Protein AF-A0A920VDT3-F1 (afdb_monomer)

Mean predicted aligned error: 5.09 Å

pLDDT: mean 90.46, std 9.49, range [52.38, 98.38]

Secondary structure (DSSP, 8-state):
----SPP----S-HHHHHHHHHHTT-SSSS------HHHHHHHHTTSSS-TT-EEEEETTTTEEEEHHHHHHHHHHTT--GGGHHHHHHHHHHHTSGGG-HHHHHS-SS---------SHHHHHTT---STTTTS-----

Structure (mmCIF, N/CA/C/O backbone):
data_AF-A0A920VDT3-F1
#
_entry.id   AF-A0A920VDT3-F1
#
loop_
_atom_site.group_PDB
_atom_site.id
_atom_site.type_symbol
_atom_site.label_atom_id
_atom_site.label_alt_id
_atom_site.label_comp_id
_atom_site.label_asym_id
_atom_site.label_entity_id
_atom_site.label_seq_id
_atom_site.pdbx_PDB_ins_code
_atom_site.Cartn_x
_atom_site.Cartn_y
_atom_site.Cartn_z
_atom_site.occupancy
_atom_site.B_iso_or_equiv
_atom_site.auth_seq_id
_atom_site.auth_comp_id
_atom_site.auth_asym_id
_atom_site.auth_atom_id
_atom_site.pdbx_PDB_model_num
ATOM 1 N N . MET A 1 1 ? -16.870 -10.792 -2.858 1.00 71.31 1 MET A N 1
ATOM 2 C CA . MET A 1 1 ? -15.551 -10.923 -2.208 1.00 71.31 1 MET A CA 1
ATOM 3 C C . MET A 1 1 ? -15.769 -10.894 -0.707 1.00 71.31 1 MET A C 1
ATOM 5 O O . MET A 1 1 ? -16.543 -10.058 -0.262 1.00 71.31 1 MET A O 1
ATOM 9 N N . SER A 1 2 ? -15.179 -11.832 0.036 1.00 84.06 2 SER A N 1
ATOM 10 C CA . SER A 1 2 ? -15.170 -11.824 1.508 1.00 84.06 2 SER A CA 1
ATOM 11 C C . SER A 1 2 ? -13.830 -11.266 1.989 1.00 84.06 2 SER A C 1
ATOM 13 O O . SER A 1 2 ? -12.827 -11.472 1.312 1.00 84.06 2 SER A O 1
ATOM 15 N N . LEU A 1 3 ? -13.835 -10.552 3.117 1.00 91.19 3 LEU A N 1
ATOM 16 C CA . LEU A 1 3 ? -12.651 -9.961 3.750 1.00 91.19 3 LEU A CA 1
ATOM 17 C C . LEU A 1 3 ? -12.453 -10.571 5.142 1.00 91.19 3 LEU A C 1
ATOM 19 O O . LEU A 1 3 ? -13.391 -10.563 5.954 1.00 91.19 3 LEU A O 1
ATOM 23 N N . ASP A 1 4 ? -11.241 -11.049 5.414 1.00 91.69 4 ASP A N 1
ATOM 24 C CA . ASP A 1 4 ? -10.891 -11.830 6.602 1.00 91.69 4 ASP A CA 1
ATOM 25 C C . ASP A 1 4 ? -10.131 -11.015 7.664 1.00 91.69 4 ASP A C 1
ATOM 27 O O . ASP A 1 4 ? -9.970 -11.462 8.804 1.00 91.69 4 ASP A O 1
ATOM 31 N N . ALA A 1 5 ? -9.652 -9.813 7.330 1.00 91.19 5 ALA A N 1
ATOM 32 C CA . ALA A 1 5 ? -8.910 -8.972 8.257 1.00 91.19 5 ALA A CA 1
ATOM 33 C C . ALA A 1 5 ? -9.754 -8.552 9.475 1.00 91.19 5 ALA A C 1
ATOM 35 O O . ALA A 1 5 ? -10.973 -8.347 9.414 1.00 91.19 5 ALA A O 1
ATOM 36 N N . ARG A 1 6 ? -9.074 -8.384 10.619 1.00 92.25 6 ARG A N 1
ATOM 37 C CA . ARG A 1 6 ? -9.695 -7.911 11.862 1.00 92.25 6 ARG A CA 1
ATOM 38 C C . ARG A 1 6 ? -10.284 -6.518 11.643 1.00 92.25 6 ARG A C 1
ATOM 40 O O . ARG A 1 6 ? -9.553 -5.580 11.340 1.00 92.25 6 ARG A O 1
ATOM 47 N N . ARG A 1 7 ? -11.583 -6.373 11.896 1.00 91.50 7 ARG A N 1
ATOM 48 C CA . ARG A 1 7 ? -12.286 -5.086 11.853 1.00 91.50 7 ARG A CA 1
ATOM 49 C C . ARG A 1 7 ? -12.224 -4.403 13.220 1.00 91.50 7 ARG A C 1
ATOM 51 O O . ARG A 1 7 ? -12.365 -5.059 14.252 1.00 91.50 7 ARG A O 1
ATOM 58 N N . GLN A 1 8 ? -12.040 -3.087 13.223 1.00 91.06 8 GLN A N 1
ATOM 59 C CA . GLN A 1 8 ? -12.115 -2.258 14.422 1.00 91.06 8 GLN A CA 1
ATOM 60 C C . GLN A 1 8 ? -12.999 -1.051 14.131 1.00 91.06 8 GLN A C 1
ATOM 62 O O . GLN A 1 8 ? -12.764 -0.325 13.171 1.00 91.06 8 GLN A O 1
ATOM 67 N N . VAL A 1 9 ? -14.030 -0.861 14.953 1.00 91.00 9 VAL A N 1
ATOM 68 C CA . VAL A 1 9 ? -14.938 0.281 14.832 1.00 91.00 9 VAL A CA 1
ATOM 69 C C . VAL A 1 9 ? -14.393 1.419 15.683 1.00 91.00 9 VAL A C 1
ATOM 71 O O . VAL A 1 9 ? -14.116 1.248 16.870 1.00 91.00 9 VAL A O 1
ATOM 74 N N . VAL A 1 10 ? -14.234 2.574 15.055 1.00 90.19 10 VAL A N 1
ATOM 75 C CA . VAL A 1 10 ? -13.766 3.826 15.650 1.00 90.19 10 VAL A CA 1
ATOM 76 C C . VAL A 1 10 ? -14.688 4.952 15.202 1.00 90.19 10 VAL A C 1
ATOM 78 O O . VAL A 1 10 ? -15.432 4.801 14.234 1.00 90.19 10 VAL A O 1
ATOM 81 N N . THR A 1 11 ? -14.678 6.065 15.931 1.00 89.31 11 THR A N 1
ATOM 82 C CA . THR A 1 11 ? -15.375 7.277 15.498 1.00 89.31 11 THR A CA 1
ATOM 83 C C . THR A 1 11 ? -14.764 7.788 14.191 1.00 89.31 11 THR A C 1
ATOM 85 O O . THR A 1 11 ? -13.581 7.581 13.932 1.00 89.31 11 THR A O 1
ATOM 88 N N . GLU A 1 12 ? -15.550 8.497 13.381 1.00 82.56 12 GLU A N 1
ATOM 89 C CA . GLU A 1 12 ? -15.068 9.123 12.133 1.00 82.56 12 GLU A CA 1
ATOM 90 C C . GLU A 1 12 ? -14.180 10.354 12.382 1.00 82.56 12 GLU A C 1
ATOM 92 O O . GLU A 1 12 ? -13.758 11.044 11.455 1.00 82.56 12 GLU A O 1
ATOM 97 N N . GLU A 1 13 ? -13.890 10.649 13.648 1.00 93.12 13 GLU A N 1
ATOM 98 C CA . GLU A 1 13 ? -12.971 11.707 14.018 1.00 93.12 13 GLU A CA 1
ATOM 99 C C . GLU A 1 13 ? -11.559 11.337 13.567 1.00 93.12 13 GLU A C 1
ATOM 101 O O . GLU A 1 13 ? -10.967 10.367 14.046 1.00 93.12 13 GLU A O 1
ATOM 106 N N . PHE A 1 14 ? -11.008 12.155 12.670 1.00 92.06 14 PHE A N 1
ATOM 107 C CA . PHE A 1 14 ? -9.687 11.949 12.087 1.00 92.06 14 PHE A CA 1
ATOM 108 C C . PHE A 1 14 ? -8.618 11.661 13.148 1.00 92.06 14 PHE A C 1
ATOM 110 O O . PHE A 1 14 ? -7.930 10.647 13.063 1.00 92.06 14 PHE A O 1
ATOM 117 N N . GLN A 1 15 ? -8.534 12.492 14.194 1.00 94.25 15 GLN A N 1
ATOM 118 C CA . GLN A 1 15 ? -7.544 12.324 15.260 1.00 94.25 15 GLN A CA 1
ATOM 119 C C . GLN A 1 15 ? -7.662 10.957 15.938 1.00 94.25 15 GLN A C 1
ATOM 121 O O . GLN A 1 15 ? -6.655 10.293 16.168 1.00 94.25 15 GLN A O 1
ATOM 126 N N . ARG A 1 16 ? -8.889 10.488 16.193 1.00 95.19 16 ARG A N 1
ATOM 127 C CA . ARG A 1 16 ? -9.093 9.206 16.864 1.00 95.19 16 ARG A CA 1
ATOM 128 C C . ARG A 1 16 ? -8.652 8.028 16.001 1.00 95.19 16 ARG A C 1
ATOM 130 O O . ARG A 1 16 ? -8.097 7.071 16.541 1.00 95.19 16 ARG A O 1
ATOM 137 N N . VAL A 1 17 ? -8.875 8.087 14.687 1.00 94.31 17 VAL A N 1
ATOM 138 C CA . VAL A 1 17 ? -8.365 7.062 13.764 1.00 94.31 17 VAL A CA 1
ATOM 139 C C . VAL A 1 17 ? -6.839 7.041 13.798 1.00 94.31 17 VAL A C 1
ATOM 141 O O . VAL A 1 17 ? -6.252 5.970 13.952 1.00 94.31 17 VAL A O 1
ATOM 144 N N . GLN A 1 18 ? -6.205 8.216 13.743 1.00 96.19 18 GLN A N 1
ATOM 145 C CA . GLN A 1 18 ? -4.750 8.329 13.812 1.00 96.19 18 GLN A CA 1
ATOM 146 C C . GLN A 1 18 ? -4.180 7.748 15.107 1.00 96.19 18 GLN A C 1
ATOM 148 O O . GLN A 1 18 ? -3.256 6.935 15.049 1.00 96.19 18 GLN A O 1
ATOM 153 N N . 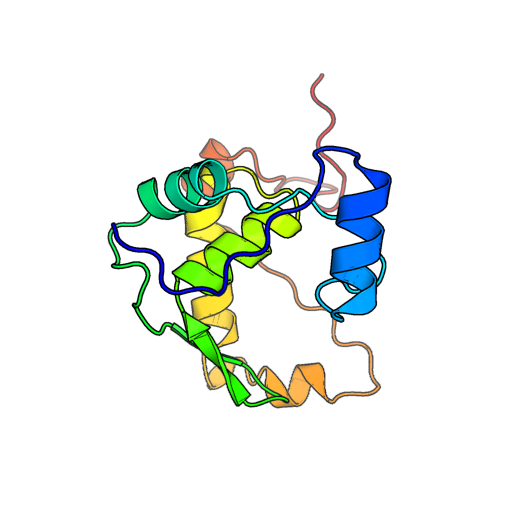ASP A 1 19 ? -4.764 8.102 16.253 1.00 9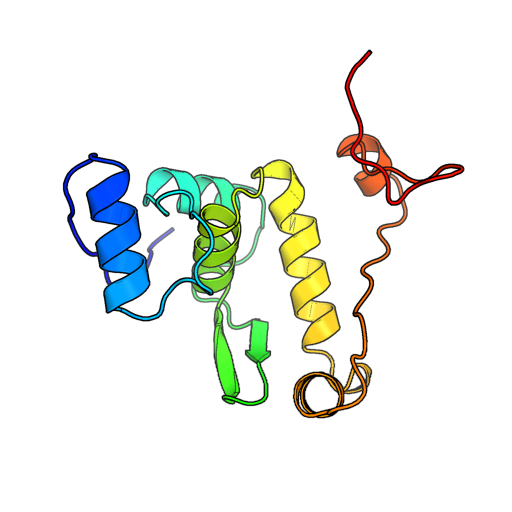5.25 19 ASP A N 1
ATOM 154 C CA . ASP A 1 19 ? -4.333 7.610 17.561 1.00 95.25 19 ASP A CA 1
ATOM 155 C C . ASP A 1 19 ? -4.442 6.082 17.638 1.00 95.25 19 ASP A C 1
ATOM 157 O O . ASP A 1 19 ? -3.501 5.416 18.059 1.00 95.25 19 ASP A O 1
ATOM 161 N N . VAL A 1 20 ? -5.547 5.497 17.162 1.00 95.00 20 VAL A N 1
ATOM 162 C CA . VAL A 1 20 ? -5.727 4.036 17.166 1.00 95.00 20 VAL A CA 1
ATOM 163 C C . VAL A 1 20 ? -4.726 3.337 16.248 1.00 95.00 20 VAL A C 1
ATOM 165 O O . VAL A 1 20 ? -4.167 2.307 16.636 1.00 95.00 20 VAL A O 1
ATOM 168 N N . CYS A 1 21 ? -4.468 3.872 15.052 1.00 94.50 21 CYS A N 1
ATOM 169 C CA . CYS A 1 21 ? -3.456 3.313 14.158 1.00 94.50 21 CYS A CA 1
ATOM 170 C C . CYS A 1 21 ? -2.056 3.379 14.782 1.00 94.50 21 CYS A C 1
ATOM 172 O O . CYS A 1 21 ? -1.302 2.412 14.674 1.00 94.50 21 CYS A O 1
ATOM 174 N N . TRP A 1 22 ? -1.723 4.474 15.467 1.00 95.31 22 TRP A N 1
ATOM 175 C CA . TRP A 1 22 ? -0.455 4.624 16.179 1.00 95.31 22 TRP A CA 1
ATOM 176 C C . TRP A 1 22 ? -0.334 3.656 17.364 1.00 95.31 22 TRP A C 1
ATOM 178 O O . TRP A 1 22 ? 0.635 2.905 17.449 1.00 95.31 22 TRP A O 1
ATOM 188 N N . GLU A 1 23 ? -1.343 3.604 18.238 1.00 95.50 23 GLU A N 1
ATOM 189 C CA . GLU A 1 23 ? -1.392 2.731 19.422 1.00 95.50 23 GLU A CA 1
ATOM 190 C C . GLU A 1 23 ? -1.245 1.242 19.066 1.00 95.50 23 GLU A C 1
ATOM 192 O O . GLU A 1 23 ? -0.686 0.469 19.843 1.00 95.50 23 GLU A O 1
ATOM 197 N N . ASN A 1 24 ? -1.728 0.831 17.888 1.00 93.31 24 ASN A N 1
ATOM 198 C CA . ASN A 1 24 ? -1.614 -0.546 17.397 1.00 93.31 24 ASN A CA 1
ATOM 199 C C . ASN A 1 24 ? -0.365 -0.794 16.525 1.00 93.31 24 ASN A C 1
ATOM 201 O O . ASN A 1 24 ? -0.170 -1.923 16.069 1.00 93.31 24 ASN A O 1
ATOM 205 N N . GLY A 1 25 ? 0.470 0.221 16.277 1.00 93.44 25 GLY A N 1
ATOM 206 C CA . GLY A 1 25 ? 1.667 0.106 15.436 1.00 93.44 25 GLY A CA 1
ATOM 207 C C . GLY A 1 25 ? 1.366 -0.150 13.955 1.00 93.44 25 GLY A C 1
ATOM 208 O O . GLY A 1 25 ? 2.110 -0.864 13.289 1.00 93.44 25 GLY A O 1
ATOM 209 N N . TRP A 1 26 ? 0.250 0.373 13.442 1.00 92.75 26 TRP A N 1
ATOM 210 C CA . TRP A 1 26 ? -0.189 0.195 12.050 1.00 92.75 26 TRP A CA 1
ATOM 211 C C . TRP A 1 26 ? 0.295 1.288 11.097 1.00 92.75 26 TRP A C 1
ATOM 213 O O . TRP A 1 26 ? 0.101 1.180 9.891 1.00 92.75 26 TRP A O 1
ATOM 223 N N . THR A 1 27 ? 0.893 2.347 11.632 1.00 92.75 27 THR A N 1
ATOM 224 C CA . THR A 1 27 ? 1.503 3.437 10.870 1.00 92.75 27 THR A CA 1
ATOM 225 C C . THR A 1 27 ? 2.959 3.601 11.299 1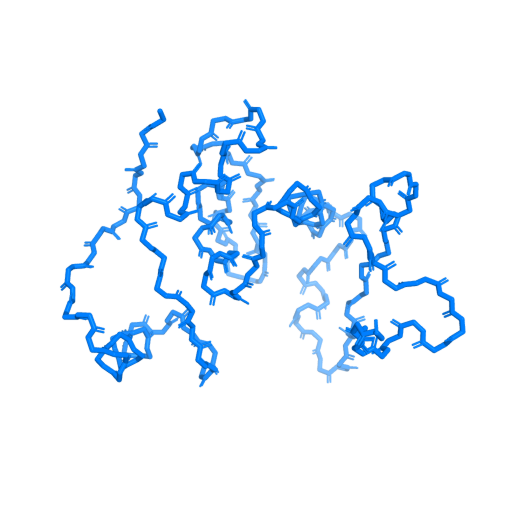.00 92.75 27 THR A C 1
ATOM 227 O O . THR A 1 27 ? 3.334 3.246 12.417 1.00 92.75 27 THR A O 1
ATOM 230 N N . ASP A 1 28 ? 3.773 4.156 10.411 1.00 90.31 28 ASP A N 1
ATOM 231 C CA . ASP A 1 28 ? 5.147 4.589 10.671 1.00 90.31 28 ASP A CA 1
ATOM 232 C C . ASP A 1 28 ? 5.225 5.945 11.405 1.00 90.31 28 ASP A C 1
ATOM 234 O O . ASP A 1 28 ? 6.313 6.448 11.684 1.00 90.31 28 ASP A O 1
ATOM 238 N N . GLY A 1 29 ? 4.069 6.526 11.741 1.00 92.75 29 GLY A N 1
ATOM 239 C CA . GLY A 1 29 ? 3.926 7.841 12.363 1.00 92.75 29 GLY A CA 1
ATOM 240 C C . GLY A 1 29 ? 3.349 8.892 11.420 1.00 92.75 29 GLY A C 1
ATOM 241 O O . GLY A 1 29 ? 2.963 9.968 11.880 1.00 92.75 29 GLY A O 1
ATOM 242 N N . LEU A 1 30 ? 3.234 8.591 10.123 1.00 94.38 30 LEU A N 1
ATOM 243 C CA . LEU A 1 30 ? 2.543 9.455 9.178 1.00 94.38 30 LEU A CA 1
ATOM 244 C C . LEU A 1 30 ? 1.014 9.322 9.291 1.00 94.38 30 LEU A C 1
ATOM 246 O O . LEU A 1 30 ? 0.488 8.292 9.738 1.00 94.38 30 LEU A O 1
ATOM 250 N N . PRO A 1 31 ? 0.271 10.364 8.875 1.00 95.06 31 PRO A N 1
ATOM 251 C CA . PRO A 1 31 ? -1.167 10.271 8.702 1.00 95.06 31 PRO A CA 1
ATOM 252 C C . PRO A 1 31 ? -1.570 9.129 7.766 1.00 95.06 31 PRO A C 1
ATOM 254 O O . PRO A 1 31 ? -0.881 8.876 6.780 1.00 95.06 31 PRO A O 1
ATOM 257 N N . VAL A 1 32 ? -2.702 8.479 8.040 1.00 95.69 32 VAL A N 1
ATOM 258 C CA . VAL A 1 32 ? -3.222 7.390 7.205 1.00 95.69 32 VAL A CA 1
ATOM 259 C C . VAL A 1 32 ? -4.643 7.701 6.769 1.00 95.69 32 VAL A C 1
ATOM 261 O O . VAL A 1 32 ? -5.395 8.371 7.474 1.00 95.69 32 VAL A O 1
ATOM 264 N N . VAL A 1 33 ? -5.032 7.199 5.603 1.00 95.94 33 VAL A N 1
ATOM 265 C CA . VAL A 1 33 ? -6.444 7.184 5.214 1.00 95.94 33 VAL A CA 1
ATOM 266 C C . VAL A 1 33 ? -7.116 5.974 5.883 1.00 95.94 33 VAL A C 1
ATOM 268 O O . VAL A 1 33 ? -6.561 4.875 5.836 1.00 95.94 33 VAL A O 1
ATOM 271 N N . PRO A 1 34 ? -8.296 6.119 6.513 1.00 94.38 34 PRO A N 1
ATOM 272 C CA . PRO A 1 34 ? -8.968 4.994 7.155 1.00 94.38 34 PRO A CA 1
ATOM 273 C C . PRO A 1 34 ? -9.301 3.887 6.132 1.00 94.38 34 PRO A C 1
ATOM 275 O O . PRO A 1 34 ? -10.016 4.161 5.163 1.00 94.38 34 PRO A O 1
ATOM 278 N N . PRO A 1 35 ? -8.842 2.635 6.324 1.00 95.50 35 PRO A N 1
ATOM 279 C CA . PRO A 1 35 ? -9.099 1.544 5.388 1.00 95.50 35 PRO A CA 1
ATOM 280 C C . PRO A 1 35 ? -10.505 0.971 5.593 1.00 95.50 35 PRO A C 1
ATOM 282 O O . PRO A 1 35 ? -10.687 -0.105 6.165 1.00 95.50 35 PRO A O 1
ATOM 285 N N . THR A 1 36 ? -11.522 1.715 5.159 1.00 94.94 36 THR A N 1
ATOM 286 C CA . THR A 1 36 ? -12.913 1.253 5.208 1.00 94.94 36 THR A CA 1
ATOM 287 C C . THR A 1 36 ? -13.120 0.060 4.279 1.00 94.94 36 THR A C 1
ATOM 289 O O . THR A 1 36 ? -12.451 -0.089 3.257 1.00 94.94 36 THR A O 1
ATOM 292 N N . GLU A 1 37 ? -14.093 -0.788 4.610 1.00 95.56 37 GLU A N 1
ATOM 293 C CA . GLU A 1 37 ? -14.424 -1.968 3.803 1.00 95.56 37 GLU A CA 1
ATOM 294 C C . GLU A 1 37 ? -14.758 -1.597 2.351 1.00 95.56 37 GLU A C 1
ATOM 296 O O . GLU A 1 37 ? -14.289 -2.258 1.429 1.00 95.56 37 GLU A O 1
ATOM 301 N N . SER A 1 38 ? -15.479 -0.495 2.127 1.00 96.25 38 SER A N 1
ATOM 302 C CA . SER A 1 38 ? -15.781 -0.014 0.777 1.00 96.25 38 SER A CA 1
ATOM 303 C C . SER A 1 38 ? -14.529 0.398 -0.001 1.00 96.25 38 SER A C 1
ATOM 305 O O . SER A 1 38 ? -14.402 0.019 -1.161 1.00 96.25 38 SER A O 1
ATOM 307 N N . ALA A 1 39 ? -13.590 1.115 0.626 1.00 97.12 39 ALA A N 1
ATOM 308 C CA . ALA A 1 39 ? -12.352 1.541 -0.031 1.00 97.12 39 ALA A CA 1
ATOM 309 C C . ALA A 1 39 ? -11.440 0.346 -0.361 1.00 97.12 39 ALA A C 1
ATOM 311 O O . ALA A 1 39 ? -10.840 0.280 -1.432 1.00 97.12 39 ALA A O 1
ATOM 312 N N . VAL A 1 40 ? -11.374 -0.643 0.535 1.00 98.06 40 VAL A N 1
ATOM 313 C CA . VAL A 1 40 ? -10.618 -1.884 0.303 1.00 98.06 40 VAL A CA 1
ATOM 314 C C . VAL A 1 40 ? -11.242 -2.701 -0.832 1.00 98.06 40 VAL A C 1
ATOM 316 O O . VAL A 1 40 ? -10.523 -3.210 -1.690 1.00 98.06 40 VAL A O 1
ATOM 319 N N . LEU A 1 41 ? -12.572 -2.808 -0.884 1.00 97.56 41 LEU A N 1
ATOM 320 C CA . LEU A 1 41 ? -13.265 -3.498 -1.975 1.00 97.56 41 LEU A CA 1
ATOM 321 C C . LEU A 1 41 ? -13.092 -2.788 -3.323 1.00 97.56 41 LEU A C 1
ATOM 323 O O . LEU A 1 41 ? -12.984 -3.461 -4.345 1.00 97.56 41 LEU A O 1
ATOM 327 N N . GLU A 1 42 ? -13.026 -1.457 -3.338 1.00 97.81 42 GLU A N 1
ATOM 328 C CA . GLU A 1 42 ? -12.759 -0.682 -4.552 1.00 97.81 42 GLU A CA 1
ATOM 329 C C . GLU A 1 42 ? -11.378 -1.013 -5.134 1.00 97.81 42 GLU A C 1
ATOM 331 O O . GLU A 1 42 ? -11.279 -1.337 -6.318 1.00 97.81 42 GLU A O 1
ATOM 336 N N . MET A 1 43 ? -10.338 -1.060 -4.293 1.00 98.06 43 MET A N 1
ATOM 337 C CA . MET A 1 43 ? -8.999 -1.526 -4.685 1.00 98.06 43 MET A CA 1
ATOM 338 C C . MET A 1 43 ? -9.052 -2.932 -5.295 1.00 98.06 43 MET A C 1
ATOM 340 O O . MET A 1 43 ? -8.571 -3.170 -6.403 1.00 98.06 43 MET A O 1
ATOM 344 N N . LEU A 1 44 ? -9.675 -3.870 -4.576 1.00 97.81 44 LEU A N 1
ATOM 345 C CA . LEU A 1 44 ? -9.748 -5.277 -4.971 1.00 97.81 44 LEU A CA 1
ATOM 346 C C . LEU A 1 44 ? -10.561 -5.491 -6.255 1.00 97.81 44 LEU A C 1
ATOM 348 O O . LEU A 1 44 ? -10.297 -6.441 -6.981 1.00 97.81 44 LEU A O 1
ATOM 352 N N . SER A 1 45 ? -11.503 -4.600 -6.579 1.00 97.31 45 SER A N 1
ATOM 353 C CA . SER A 1 45 ? -12.308 -4.690 -7.805 1.00 97.31 45 SER A CA 1
ATOM 354 C C . SER A 1 45 ? -11.499 -4.516 -9.097 1.00 97.31 45 SER A C 1
ATOM 356 O O . SER A 1 45 ? -11.952 -4.921 -10.168 1.00 97.31 45 SER A O 1
ATOM 358 N N . LEU A 1 46 ? -10.297 -3.938 -9.004 1.00 96.62 46 LEU A N 1
ATOM 359 C CA . LEU A 1 46 ? -9.423 -3.648 -10.144 1.00 96.62 46 LEU A CA 1
ATOM 360 C C . LEU A 1 46 ? -8.388 -4.743 -10.414 1.00 96.62 46 LEU A C 1
ATOM 362 O O . LEU A 1 46 ? -7.556 -4.611 -11.314 1.00 96.62 46 LEU A O 1
ATOM 366 N N . VAL A 1 47 ? -8.441 -5.836 -9.655 1.00 95.44 47 VAL A N 1
ATOM 367 C CA . VAL A 1 47 ? -7.581 -7.005 -9.824 1.00 95.44 47 VAL A CA 1
ATOM 368 C C . VAL A 1 47 ? -8.432 -8.277 -9.898 1.00 95.44 47 VAL A C 1
ATOM 370 O O . VAL A 1 47 ? -9.478 -8.357 -9.263 1.00 95.44 47 VAL A O 1
ATOM 373 N N . PRO A 1 48 ? -8.026 -9.281 -10.693 1.00 93.38 48 PRO A N 1
ATOM 374 C CA . PRO A 1 48 ? -8.851 -10.470 -10.924 1.00 93.38 48 PRO A CA 1
ATOM 375 C C . PRO A 1 48 ? -8.749 -11.523 -9.807 1.00 93.38 48 PRO A C 1
ATOM 377 O O . PRO A 1 48 ? -9.547 -12.457 -9.776 1.00 93.38 48 PRO A O 1
ATOM 380 N N . ASP A 1 49 ? -7.742 -11.406 -8.941 1.00 94.75 49 ASP A N 1
ATOM 381 C CA . ASP A 1 49 ? -7.374 -12.401 -7.934 1.00 94.75 49 ASP A CA 1
ATOM 382 C C . ASP A 1 49 ? -8.272 -12.312 -6.676 1.00 94.75 49 ASP A C 1
ATOM 384 O O . ASP A 1 49 ? -8.772 -11.245 -6.316 1.00 94.75 49 ASP A O 1
ATOM 388 N N . ASP A 1 50 ? -8.456 -13.433 -5.968 1.00 95.88 50 ASP A N 1
ATOM 389 C CA . ASP A 1 50 ? -9.219 -13.473 -4.710 1.00 95.88 50 ASP A CA 1
ATOM 390 C C . ASP A 1 50 ? -8.495 -12.706 -3.576 1.00 95.88 50 ASP A C 1
ATOM 392 O O . ASP A 1 50 ? -7.264 -12.783 -3.497 1.00 95.88 50 ASP A O 1
ATOM 396 N N . PRO A 1 51 ? -9.197 -12.020 -2.649 1.00 96.56 51 PRO A N 1
ATOM 397 C CA . PRO A 1 51 ? -8.564 -11.266 -1.559 1.00 96.56 51 PRO A CA 1
ATOM 398 C C . PRO A 1 51 ? -7.666 -12.115 -0.643 1.00 96.56 51 PRO A C 1
ATOM 400 O O . PRO A 1 51 ? -6.663 -11.614 -0.122 1.00 96.56 51 PRO A O 1
ATOM 403 N N . SER A 1 52 ? -7.975 -13.407 -0.488 1.00 96.19 52 SER A N 1
ATOM 404 C CA . SER A 1 52 ? -7.178 -14.351 0.306 1.00 96.19 52 SER A CA 1
ATOM 405 C C . SER A 1 52 ? -5.903 -14.824 -0.405 1.00 96.19 52 SER A C 1
ATOM 407 O O . SER A 1 52 ? -5.043 -15.446 0.225 1.00 96.19 52 SER A O 1
ATOM 409 N N . THR A 1 53 ? -5.737 -14.499 -1.695 1.00 97.00 53 THR A N 1
ATOM 410 C CA . THR A 1 53 ? -4.555 -14.859 -2.487 1.00 97.00 53 THR A CA 1
ATOM 411 C C . THR A 1 53 ? -3.283 -14.402 -1.785 1.00 97.00 53 THR A C 1
ATOM 413 O O . THR A 1 53 ? -3.077 -13.213 -1.526 1.00 97.00 53 THR A O 1
ATOM 416 N N . VAL A 1 54 ? -2.402 -15.358 -1.499 1.00 97.25 54 VAL A N 1
ATOM 417 C CA . VAL A 1 54 ? -1.084 -15.099 -0.921 1.00 97.25 54 VAL A CA 1
ATOM 418 C C . VAL A 1 54 ? -0.122 -14.697 -2.034 1.00 97.25 54 VAL A C 1
ATOM 420 O O . VAL A 1 54 ? 0.133 -15.475 -2.950 1.00 97.25 54 VAL A O 1
ATOM 423 N N . LEU A 1 55 ? 0.446 -13.497 -1.927 1.00 96.50 55 LEU A N 1
ATOM 424 C CA . LEU A 1 55 ? 1.465 -12.990 -2.849 1.00 96.50 55 LEU A CA 1
ATOM 425 C C . LEU A 1 55 ? 2.871 -13.471 -2.470 1.00 96.50 55 LEU A C 1
ATOM 427 O O . LEU A 1 55 ? 3.728 -13.613 -3.335 1.00 96.50 55 LEU A O 1
ATOM 431 N N . GLY A 1 56 ? 3.108 -13.723 -1.179 1.00 95.62 56 GLY A N 1
ATOM 432 C CA . GLY A 1 56 ? 4.383 -14.214 -0.660 1.00 95.62 56 GLY A CA 1
ATOM 433 C C . GLY A 1 56 ? 4.589 -13.873 0.815 1.00 95.62 56 GLY A C 1
ATOM 434 O O . GLY A 1 56 ? 3.637 -13.577 1.544 1.00 95.62 56 GLY A O 1
ATOM 435 N N . ARG A 1 57 ? 5.848 -13.925 1.262 1.00 94.69 57 ARG A N 1
ATOM 436 C CA . ARG A 1 57 ? 6.269 -13.526 2.612 1.00 94.69 57 ARG A CA 1
ATOM 437 C C . ARG A 1 57 ? 7.242 -12.362 2.530 1.00 94.69 57 ARG A C 1
ATOM 439 O O . ARG A 1 57 ? 8.235 -12.452 1.817 1.00 94.69 57 ARG A O 1
ATOM 446 N N . MET A 1 58 ? 6.949 -11.290 3.255 1.00 93.12 58 MET A N 1
ATOM 447 C CA . MET A 1 58 ? 7.781 -10.093 3.272 1.00 93.12 58 MET A CA 1
ATOM 448 C C . MET A 1 58 ? 8.794 -10.166 4.414 1.00 93.12 58 MET A C 1
ATOM 450 O O . MET A 1 58 ? 8.424 -10.226 5.586 1.00 93.12 58 MET A O 1
ATOM 454 N N . GLU A 1 59 ? 10.073 -10.167 4.057 1.00 90.06 59 GLU A N 1
ATOM 455 C CA . GLU A 1 59 ? 11.192 -10.064 4.994 1.00 90.06 59 GLU A CA 1
ATOM 456 C C . GLU A 1 59 ? 11.340 -8.621 5.520 1.00 90.06 59 GLU A C 1
ATOM 458 O O . GLU A 1 59 ? 10.937 -7.684 4.827 1.00 90.06 59 GLU A O 1
ATOM 463 N N . PRO A 1 60 ? 11.896 -8.402 6.731 1.00 85.06 60 PRO A N 1
ATOM 464 C CA . PRO A 1 60 ? 12.554 -9.377 7.618 1.00 85.06 60 PRO A CA 1
ATOM 465 C C . PRO A 1 60 ? 11.619 -10.073 8.622 1.00 85.06 60 PRO A C 1
ATOM 467 O O . PRO A 1 60 ? 12.034 -10.980 9.334 1.00 85.06 60 PRO A O 1
ATOM 470 N N . SER A 1 61 ? 10.359 -9.645 8.730 1.00 87.69 61 SER A N 1
ATOM 471 C CA . SER A 1 61 ? 9.394 -10.243 9.667 1.00 87.69 61 SER A CA 1
ATOM 472 C C . SER A 1 61 ? 8.798 -11.562 9.160 1.00 87.69 61 SER A C 1
ATOM 474 O O . SER A 1 61 ? 8.053 -12.226 9.881 1.00 87.69 61 SER A O 1
ATOM 476 N N . SER A 1 62 ? 9.098 -11.930 7.911 1.00 90.38 62 SER A N 1
ATOM 477 C CA . SER A 1 62 ? 8.519 -13.054 7.172 1.00 90.38 62 SER A CA 1
ATOM 478 C C . SER A 1 62 ? 6.981 -13.074 7.208 1.00 90.38 62 SER A C 1
ATOM 480 O O . SER A 1 62 ? 6.332 -14.132 7.220 1.00 90.38 62 SER A O 1
ATOM 482 N N . ALA A 1 63 ? 6.383 -11.879 7.246 1.00 9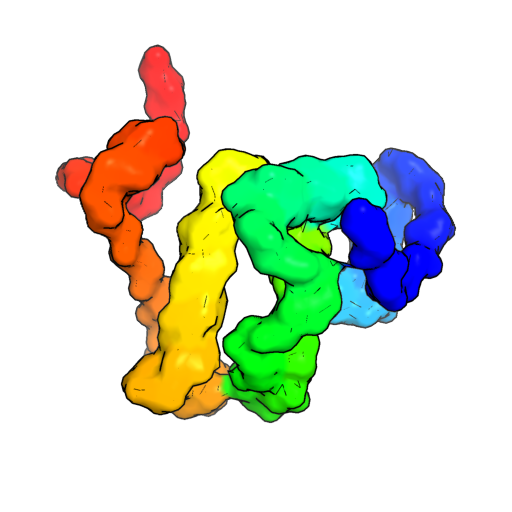1.62 63 ALA A N 1
ATOM 483 C CA . ALA A 1 63 ? 4.947 -11.690 7.357 1.00 91.62 63 ALA A CA 1
ATOM 484 C C . ALA A 1 63 ? 4.239 -12.129 6.071 1.00 91.62 63 ALA A C 1
ATOM 486 O O . ALA A 1 63 ? 4.677 -11.823 4.963 1.00 91.62 63 ALA A O 1
ATOM 487 N N . LEU A 1 64 ? 3.117 -12.836 6.218 1.00 95.38 64 LEU A N 1
ATOM 488 C CA . LEU A 1 64 ? 2.319 -13.292 5.082 1.00 95.38 64 LEU A CA 1
ATOM 489 C C . LEU A 1 64 ? 1.595 -12.111 4.422 1.00 95.38 64 LEU A C 1
ATOM 491 O O . LEU A 1 64 ? 0.726 -11.493 5.052 1.00 95.38 64 LEU A O 1
ATOM 495 N N . VAL A 1 65 ? 1.919 -11.860 3.153 1.00 96.50 65 VAL A N 1
ATOM 496 C CA . VAL A 1 65 ? 1.300 -10.828 2.318 1.00 96.50 65 VAL A CA 1
ATOM 497 C C . VAL A 1 65 ? 0.158 -11.455 1.529 1.00 96.50 65 VAL A C 1
ATOM 499 O O . VAL A 1 65 ? 0.387 -12.246 0.614 1.00 96.50 65 VAL A O 1
ATOM 502 N N . THR A 1 66 ? -1.074 -11.105 1.891 1.00 97.56 66 THR A N 1
ATOM 503 C CA . THR A 1 66 ? -2.269 -11.409 1.094 1.00 97.56 66 THR A CA 1
ATOM 504 C C . THR A 1 66 ? -2.674 -10.193 0.275 1.00 97.56 66 THR A C 1
ATOM 506 O O . THR A 1 66 ? -2.292 -9.063 0.597 1.00 97.56 66 THR A O 1
ATOM 509 N N . LEU A 1 67 ? -3.469 -10.415 -0.767 1.00 97.75 67 LEU A N 1
ATOM 510 C CA . LEU A 1 67 ? -3.994 -9.339 -1.598 1.00 97.75 67 LEU A CA 1
ATOM 511 C C . LEU A 1 67 ? -4.879 -8.370 -0.797 1.00 97.75 67 LEU A C 1
ATOM 513 O O . LEU A 1 67 ? -4.731 -7.160 -0.936 1.00 97.75 67 LEU A O 1
ATOM 517 N N . GLU A 1 68 ? -5.711 -8.886 0.111 1.00 98.00 68 GLU A N 1
ATOM 518 C CA . GLU A 1 68 ? -6.495 -8.081 1.055 1.00 98.00 68 GLU A CA 1
ATOM 519 C C . GLU A 1 68 ? -5.610 -7.169 1.915 1.00 98.00 68 GLU A C 1
ATOM 521 O O . GLU A 1 68 ? -5.847 -5.965 1.998 1.00 98.00 68 GLU A O 1
ATOM 526 N N . LYS A 1 69 ? -4.555 -7.715 2.537 1.00 97.19 69 LYS A N 1
ATOM 527 C CA . LYS A 1 69 ? -3.641 -6.913 3.364 1.00 97.19 69 LYS A CA 1
ATOM 528 C C . LYS A 1 69 ? -2.928 -5.855 2.538 1.00 97.19 69 LYS A C 1
ATOM 530 O O . LYS A 1 69 ? -2.680 -4.760 3.038 1.00 97.19 69 LYS A O 1
ATOM 535 N N . LEU A 1 70 ? -2.583 -6.175 1.294 1.00 98.06 70 LEU A N 1
ATOM 536 C CA . LEU A 1 70 ? -1.970 -5.202 0.408 1.00 98.06 70 LEU A CA 1
ATOM 537 C C . LEU A 1 70 ? -2.950 -4.076 0.051 1.00 98.06 70 LEU A C 1
ATOM 539 O O . LEU A 1 70 ? -2.558 -2.915 0.098 1.00 98.06 70 LEU A O 1
ATOM 543 N N . ALA A 1 71 ? -4.216 -4.395 -0.227 1.00 98.38 71 ALA A N 1
ATOM 544 C CA . ALA A 1 71 ? -5.266 -3.403 -0.459 1.00 98.38 71 ALA A CA 1
ATOM 545 C C . ALA A 1 71 ? -5.474 -2.494 0.760 1.00 98.38 71 ALA A C 1
ATOM 547 O O . ALA A 1 71 ? -5.499 -1.277 0.609 1.00 98.38 71 ALA A O 1
ATOM 548 N N . ILE A 1 72 ? -5.529 -3.061 1.971 1.00 97.75 72 ILE A N 1
ATOM 549 C CA . ILE A 1 72 ? -5.619 -2.293 3.224 1.00 97.75 72 ILE A CA 1
ATOM 550 C C . ILE A 1 72 ? -4.455 -1.301 3.342 1.00 97.75 72 ILE A C 1
ATOM 552 O O . ILE A 1 72 ? -4.689 -0.115 3.555 1.00 97.75 72 ILE A O 1
AT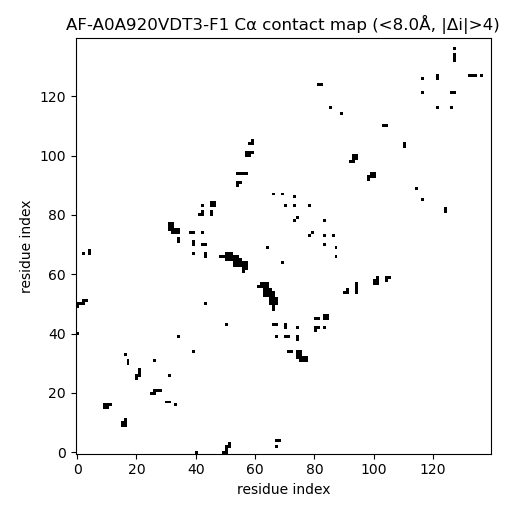OM 556 N N . ASN A 1 73 ? -3.213 -1.759 3.150 1.00 97.19 73 ASN A N 1
ATOM 557 C CA . ASN A 1 73 ? -2.038 -0.882 3.216 1.00 97.19 73 ASN A CA 1
ATOM 558 C C . ASN A 1 73 ? -2.039 0.183 2.108 1.00 97.19 73 ASN A C 1
ATOM 560 O O . ASN A 1 73 ? -1.654 1.321 2.359 1.00 97.19 73 ASN A O 1
ATOM 564 N N . ALA A 1 74 ? -2.495 -0.157 0.898 1.00 98.19 74 ALA A N 1
ATOM 565 C CA . ALA A 1 74 ? -2.612 0.798 -0.200 1.00 98.19 74 ALA A CA 1
ATOM 566 C C . ALA A 1 74 ? -3.631 1.900 0.119 1.00 98.19 74 ALA A C 1
ATOM 568 O O . ALA A 1 74 ? -3.325 3.075 -0.081 1.00 98.19 74 ALA A O 1
ATOM 569 N N . VAL A 1 75 ? -4.798 1.545 0.674 1.00 98.00 75 VAL A N 1
ATOM 570 C CA . VAL A 1 75 ? -5.765 2.541 1.153 1.00 98.00 75 VAL A CA 1
ATOM 571 C C . VAL A 1 75 ? -5.132 3.393 2.241 1.00 98.00 75 VAL A C 1
ATOM 573 O O . VAL A 1 75 ? -5.143 4.606 2.103 1.00 98.00 75 VAL A O 1
ATOM 576 N N . MET A 1 76 ? -4.512 2.791 3.261 1.00 97.06 76 MET A N 1
ATOM 577 C CA . MET A 1 76 ? -3.866 3.535 4.352 1.00 97.06 76 MET A CA 1
ATOM 578 C C . MET A 1 76 ? -2.824 4.543 3.862 1.00 97.06 76 MET A C 1
ATOM 580 O O . MET A 1 76 ? -2.760 5.650 4.393 1.00 97.06 76 MET A O 1
ATOM 584 N N . ALA A 1 77 ? -2.073 4.195 2.816 1.00 96.81 77 ALA A N 1
ATOM 585 C CA . ALA A 1 77 ? -1.097 5.067 2.168 1.00 96.81 77 ALA A CA 1
ATOM 586 C C . ALA A 1 77 ? -1.717 6.172 1.283 1.00 96.81 77 ALA A C 1
ATOM 588 O O . ALA A 1 77 ? -0.984 6.961 0.689 1.00 96.81 77 ALA A O 1
ATOM 589 N N . GLY A 1 78 ? -3.047 6.229 1.153 1.00 96.50 78 GLY A N 1
ATOM 590 C CA . GLY A 1 78 ? -3.750 7.181 0.291 1.00 96.50 78 GLY A CA 1
ATOM 591 C C . GLY A 1 78 ? -3.612 6.875 -1.201 1.00 96.50 78 GLY A C 1
ATOM 592 O O . GLY A 1 78 ? -3.705 7.782 -2.028 1.00 96.50 78 GLY A O 1
ATOM 593 N N . CYS A 1 79 ? -3.354 5.614 -1.560 1.00 96.81 79 CYS A N 1
ATOM 594 C CA . CYS A 1 79 ? -3.294 5.189 -2.953 1.00 96.81 79 CYS A CA 1
ATOM 595 C C . CYS A 1 79 ? -4.661 5.392 -3.623 1.00 96.81 79 CYS A C 1
ATOM 597 O O . CYS A 1 79 ? -5.703 5.151 -3.013 1.00 96.81 79 CYS A O 1
ATOM 599 N N . LEU A 1 80 ? -4.657 5.810 -4.887 1.00 96.31 80 LEU A N 1
ATOM 600 C CA . LEU A 1 80 ? -5.861 5.815 -5.710 1.00 96.31 80 LEU A CA 1
ATOM 601 C C . LEU A 1 80 ? -6.114 4.403 -6.265 1.00 96.31 80 LEU A C 1
ATOM 603 O O . LEU A 1 80 ? -5.149 3.746 -6.675 1.00 96.31 80 LEU A O 1
ATOM 607 N N . PRO A 1 81 ? -7.374 3.936 -6.331 1.00 97.56 81 PRO A N 1
ATOM 608 C CA . PRO A 1 81 ? -7.697 2.591 -6.796 1.00 97.56 81 PRO A CA 1
ATOM 609 C C . PRO A 1 81 ? -7.074 2.231 -8.146 1.00 97.56 81 PRO A C 1
ATOM 611 O O . PRO A 1 81 ? -6.502 1.150 -8.282 1.00 97.56 81 PRO A O 1
ATOM 614 N N . GLU A 1 82 ? -7.084 3.134 -9.131 1.00 96.81 82 GLU A N 1
ATOM 615 C CA . GLU A 1 82 ? -6.546 2.851 -10.466 1.00 96.81 82 GLU A CA 1
ATOM 616 C C . GLU A 1 82 ? -5.041 2.515 -10.480 1.00 96.81 82 GLU A C 1
ATOM 618 O O . GLU A 1 82 ? -4.565 1.849 -11.401 1.00 96.81 82 GLU A O 1
ATOM 623 N N . TYR A 1 83 ? -4.293 2.897 -9.440 1.00 96.94 83 TYR A N 1
ATOM 624 C CA . TYR A 1 83 ? -2.875 2.564 -9.281 1.00 96.94 83 TYR A CA 1
ATOM 625 C C . TYR A 1 83 ? -2.655 1.196 -8.630 1.00 96.94 83 TYR A C 1
ATOM 627 O O . TYR A 1 83 ? -1.551 0.649 -8.707 1.00 96.94 83 TYR A O 1
ATOM 635 N N . PHE A 1 84 ? -3.678 0.609 -8.010 1.00 97.88 84 PHE A N 1
ATOM 636 C CA . PHE A 1 84 ? -3.549 -0.628 -7.249 1.00 97.88 84 PHE A CA 1
ATOM 637 C C . PHE A 1 84 ? -2.968 -1.807 -8.047 1.00 97.88 84 PHE A C 1
ATOM 639 O O . PHE A 1 84 ? -2.084 -2.486 -7.520 1.00 97.88 84 PHE A O 1
ATOM 646 N N . PRO A 1 85 ? -3.321 -2.034 -9.330 1.00 97.06 85 PRO A N 1
ATOM 647 C CA . PRO A 1 85 ? -2.686 -3.089 -10.124 1.00 97.06 85 PRO A CA 1
ATOM 648 C C . PRO A 1 85 ? -1.161 -2.928 -10.244 1.00 97.06 85 PRO A C 1
ATOM 650 O O . PRO A 1 85 ? -0.427 -3.919 -10.235 1.00 97.06 85 PRO A O 1
ATOM 653 N N . VAL A 1 86 ? -0.664 -1.685 -10.303 1.00 97.25 86 VAL A N 1
ATOM 654 C CA . VAL A 1 86 ? 0.777 -1.387 -10.308 1.00 97.25 86 VAL A CA 1
ATOM 655 C C . VAL A 1 86 ? 1.393 -1.686 -8.944 1.00 97.25 86 VAL A C 1
ATOM 657 O O . VAL A 1 86 ? 2.481 -2.260 -8.887 1.00 97.25 86 VAL A O 1
ATOM 660 N N . VAL A 1 87 ? 0.703 -1.360 -7.848 1.00 97.50 87 VAL A N 1
ATOM 661 C CA . V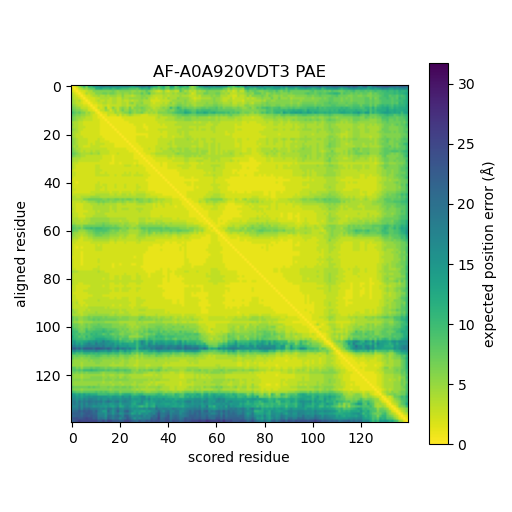AL A 1 87 ? 1.143 -1.698 -6.483 1.00 97.50 87 VAL A CA 1
ATOM 662 C C . VAL A 1 87 ? 1.272 -3.215 -6.318 1.00 97.50 87 VAL A C 1
ATOM 664 O O . VAL A 1 87 ? 2.310 -3.695 -5.866 1.00 97.50 87 VAL A O 1
ATOM 667 N N . VAL A 1 88 ? 0.274 -3.985 -6.764 1.00 97.88 88 VAL A N 1
ATOM 668 C CA . VAL A 1 88 ? 0.305 -5.458 -6.733 1.00 97.88 88 VAL A CA 1
ATOM 669 C C . VAL A 1 88 ? 1.487 -6.005 -7.529 1.00 97.88 88 VAL A C 1
ATOM 671 O O . VAL A 1 88 ? 2.226 -6.849 -7.022 1.00 97.88 88 VAL A O 1
ATOM 674 N N . ALA A 1 89 ? 1.704 -5.516 -8.753 1.00 96.62 89 ALA A N 1
ATOM 675 C CA . ALA A 1 89 ? 2.842 -5.930 -9.572 1.00 96.62 89 ALA A CA 1
ATOM 676 C C . ALA A 1 89 ? 4.189 -5.585 -8.910 1.00 96.62 89 ALA A C 1
ATOM 678 O O . ALA A 1 89 ? 5.101 -6.410 -8.896 1.00 96.62 89 ALA A O 1
ATOM 679 N N . SER A 1 90 ? 4.292 -4.399 -8.308 1.00 96.50 90 SER A N 1
ATOM 680 C CA . SER A 1 90 ? 5.504 -3.933 -7.626 1.00 96.50 90 SER A CA 1
ATOM 681 C C . SER A 1 90 ? 5.835 -4.786 -6.405 1.00 96.50 90 SER A C 1
ATOM 683 O O . SER A 1 90 ? 6.988 -5.143 -6.192 1.00 96.50 90 SER A O 1
ATOM 685 N N . VAL A 1 91 ? 4.823 -5.170 -5.625 1.00 96.50 91 VAL A N 1
ATOM 686 C CA . VAL A 1 91 ? 5.001 -6.031 -4.450 1.00 96.50 91 VAL A CA 1
ATOM 687 C C . VAL A 1 91 ? 5.349 -7.457 -4.863 1.00 96.50 91 VAL A C 1
ATOM 689 O O . VAL A 1 91 ? 6.235 -8.049 -4.257 1.00 96.50 91 VAL A O 1
ATOM 692 N N . LYS A 1 92 ? 4.728 -7.996 -5.923 1.00 95.88 92 LYS A N 1
ATOM 693 C CA . LYS A 1 92 ? 5.132 -9.289 -6.504 1.00 95.88 92 LYS A CA 1
ATOM 694 C C . LYS A 1 92 ? 6.611 -9.267 -6.921 1.00 95.88 92 LYS A C 1
ATOM 696 O O . LYS A 1 92 ? 7.328 -10.207 -6.605 1.00 95.88 92 LYS A O 1
ATOM 701 N N . ALA A 1 93 ? 7.075 -8.184 -7.551 1.00 95.19 93 ALA A N 1
ATOM 702 C CA . ALA A 1 93 ? 8.482 -8.019 -7.924 1.00 95.19 93 ALA A CA 1
ATOM 703 C C . ALA A 1 93 ? 9.411 -7.883 -6.704 1.00 95.19 93 ALA A C 1
ATOM 705 O O . ALA A 1 93 ? 10.475 -8.490 -6.675 1.00 95.19 93 ALA A O 1
ATOM 706 N N . ALA A 1 94 ? 9.006 -7.138 -5.671 1.00 93.94 94 ALA A N 1
ATOM 707 C CA . ALA A 1 94 ? 9.784 -7.000 -4.438 1.00 93.94 94 ALA A CA 1
ATOM 708 C C . ALA A 1 94 ? 9.878 -8.313 -3.637 1.00 93.94 94 ALA A C 1
ATOM 710 O O . ALA A 1 94 ? 10.836 -8.522 -2.897 1.00 93.94 94 ALA A O 1
ATOM 711 N N . LEU A 1 95 ? 8.879 -9.188 -3.770 1.00 94.75 95 LEU A N 1
ATOM 712 C CA . LEU A 1 95 ? 8.851 -10.523 -3.173 1.00 94.75 95 LEU A CA 1
ATOM 713 C C . LEU A 1 95 ? 9.644 -11.561 -3.978 1.00 94.75 95 LEU A C 1
ATOM 715 O O . LEU A 1 95 ? 9.848 -12.674 -3.486 1.00 94.75 95 LEU A O 1
ATOM 719 N N . ASP A 1 96 ? 10.089 -11.224 -5.191 1.00 94.38 96 ASP A N 1
ATOM 720 C CA . ASP A 1 96 ? 10.961 -12.095 -5.966 1.00 94.38 96 ASP A CA 1
ATOM 721 C C . ASP A 1 96 ? 12.291 -12.299 -5.225 1.00 94.38 96 ASP A C 1
ATOM 723 O O . ASP A 1 96 ? 12.874 -11.375 -4.647 1.00 94.38 96 ASP A O 1
ATOM 727 N N . ARG A 1 97 ? 12.783 -13.539 -5.230 1.00 90.19 97 ARG A N 1
ATOM 728 C CA . ARG A 1 97 ? 14.020 -13.903 -4.537 1.00 90.19 97 ARG A CA 1
ATOM 729 C C . ARG A 1 97 ? 15.225 -13.172 -5.114 1.00 90.19 97 ARG A C 1
ATOM 731 O O . ARG A 1 97 ? 16.125 -12.835 -4.346 1.00 90.19 97 ARG A O 1
ATOM 738 N N . ASP A 1 98 ? 15.220 -12.904 -6.416 1.00 93.12 98 ASP A N 1
ATOM 739 C CA . ASP A 1 98 ? 16.313 -12.215 -7.097 1.00 93.12 98 ASP A CA 1
ATOM 740 C C . ASP A 1 98 ? 16.394 -10.738 -6.687 1.00 93.12 98 ASP A C 1
ATOM 742 O O . ASP A 1 98 ? 17.480 -10.157 -6.692 1.00 93.12 98 ASP A O 1
ATOM 746 N N . PHE A 1 99 ? 15.276 -10.143 -6.250 1.00 91.81 99 PHE A N 1
ATOM 747 C CA . PHE A 1 99 ? 15.278 -8.801 -5.669 1.00 91.81 99 PHE A CA 1
ATOM 748 C C . PHE A 1 99 ? 15.885 -8.775 -4.261 1.00 91.81 99 PHE A C 1
ATOM 750 O O . PHE A 1 99 ? 16.337 -7.728 -3.828 1.00 91.81 99 PHE A O 1
ATOM 757 N N . ASN A 1 100 ? 15.931 -9.901 -3.536 1.00 89.44 100 ASN A N 1
ATOM 758 C CA . ASN A 1 100 ? 16.565 -10.020 -2.216 1.00 89.44 100 ASN A CA 1
ATOM 759 C C . ASN A 1 100 ? 16.144 -8.926 -1.205 1.00 89.44 100 ASN A C 1
ATOM 761 O O . ASN A 1 100 ? 16.980 -8.301 -0.541 1.00 89.44 100 ASN A O 1
ATOM 765 N N . LEU A 1 101 ? 14.832 -8.699 -1.056 1.00 88.75 101 LEU A N 1
ATOM 766 C CA . LEU A 1 101 ? 14.293 -7.653 -0.175 1.00 88.75 101 LEU A CA 1
ATOM 767 C C . LEU A 1 101 ? 14.851 -7.713 1.255 1.00 88.75 101 LEU A C 1
ATOM 769 O O . LEU A 1 101 ? 15.134 -6.670 1.833 1.00 88.75 101 LEU A O 1
ATOM 773 N N . GLY A 1 102 ? 15.064 -8.910 1.813 1.00 86.88 102 GLY A N 1
ATOM 774 C CA . GLY A 1 102 ? 15.626 -9.071 3.159 1.00 86.88 102 GLY A CA 1
ATOM 775 C C . GLY A 1 102 ? 17.020 -8.452 3.308 1.00 86.88 102 GLY A C 1
ATOM 776 O O . GLY A 1 102 ? 17.284 -7.7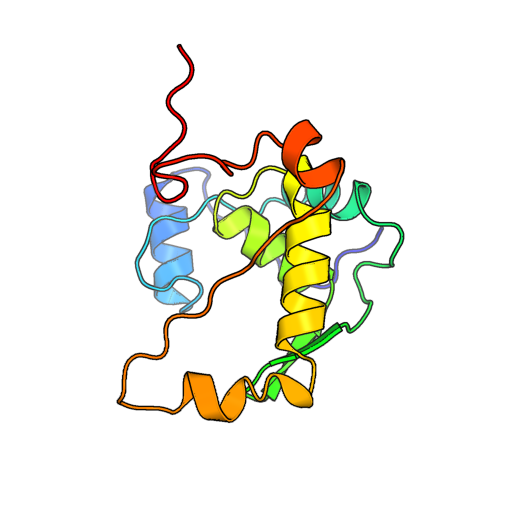61 4.291 1.00 86.88 102 GLY A O 1
ATOM 777 N N . GLY A 1 103 ? 17.890 -8.621 2.307 1.00 85.75 103 GLY A N 1
ATOM 778 C CA . GLY A 1 103 ? 19.205 -7.977 2.286 1.00 85.75 103 GLY A CA 1
ATOM 779 C C . GLY A 1 103 ? 19.115 -6.452 2.183 1.00 85.75 103 GLY A C 1
ATOM 780 O O . GLY A 1 103 ? 19.866 -5.741 2.851 1.00 85.75 103 GLY A O 1
ATOM 781 N N . HIS A 1 104 ? 18.164 -5.941 1.397 1.00 84.44 104 HIS A N 1
ATOM 782 C CA . HIS A 1 104 ? 17.932 -4.501 1.268 1.00 84.44 104 HIS A CA 1
ATOM 783 C C . HIS A 1 104 ? 17.310 -3.875 2.519 1.00 84.44 104 HIS A C 1
ATOM 785 O O . HIS A 1 104 ? 17.672 -2.760 2.872 1.00 84.44 104 HIS A O 1
ATOM 791 N N . ALA A 1 105 ? 16.401 -4.572 3.198 1.00 83.12 105 ALA A N 1
ATOM 792 C CA . ALA A 1 105 ? 15.720 -4.066 4.386 1.00 83.12 105 ALA A CA 1
ATOM 793 C C . ALA A 1 105 ? 16.614 -4.078 5.639 1.00 83.12 105 ALA A C 1
ATOM 795 O O . ALA A 1 105 ? 16.425 -3.258 6.533 1.00 83.12 105 ALA A O 1
ATOM 796 N N . ALA A 1 106 ? 17.594 -4.986 5.710 1.00 84.19 106 ALA A N 1
ATOM 797 C CA . ALA A 1 106 ? 18.497 -5.122 6.858 1.00 84.19 106 ALA A CA 1
ATOM 798 C C . ALA A 1 106 ? 19.786 -4.281 6.755 1.00 84.19 106 ALA A C 1
ATOM 800 O O . ALA A 1 106 ? 20.591 -4.269 7.688 1.00 84.19 106 ALA A O 1
ATOM 801 N N . THR A 1 107 ? 20.023 -3.604 5.626 1.00 79.56 107 THR A N 1
ATOM 802 C CA . THR A 1 107 ? 21.254 -2.830 5.416 1.00 79.56 107 THR A CA 1
ATOM 803 C C . THR A 1 107 ? 21.259 -1.522 6.206 1.00 79.56 107 THR A C 1
ATOM 805 O O . THR A 1 107 ? 20.261 -0.810 6.277 1.00 79.56 107 THR A O 1
ATOM 808 N N . THR A 1 108 ? 22.420 -1.138 6.734 1.00 78.94 108 THR A N 1
ATOM 809 C CA . THR A 1 108 ? 22.640 0.189 7.335 1.00 78.94 108 THR A CA 1
ATOM 810 C C . THR A 1 108 ? 22.986 1.262 6.294 1.00 78.94 108 THR A C 1
ATOM 812 O O . THR A 1 108 ? 23.095 2.436 6.633 1.00 78.94 108 THR A O 1
ATOM 815 N N . GL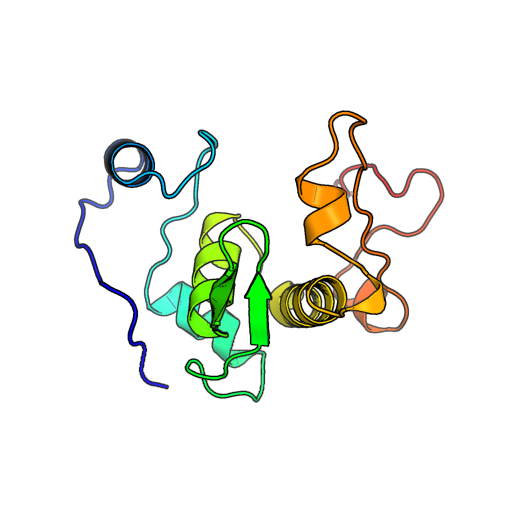Y A 1 109 ? 23.154 0.873 5.022 1.00 75.56 109 GLY A N 1
ATOM 816 C CA . GLY A 1 109 ? 23.619 1.731 3.927 1.00 75.56 109 GLY A CA 1
ATOM 817 C C . GLY A 1 109 ? 22.543 2.497 3.148 1.00 75.56 109 GLY A C 1
ATOM 818 O O . GLY A 1 109 ? 22.868 3.042 2.100 1.00 75.56 109 GLY A O 1
ATOM 819 N N . GLY A 1 110 ? 21.285 2.535 3.606 1.00 65.31 110 GLY A N 1
ATOM 820 C CA . GLY A 1 110 ? 20.230 3.348 2.980 1.00 65.31 110 GLY A CA 1
ATOM 821 C C . GLY A 1 110 ? 19.965 3.011 1.507 1.00 65.31 110 GLY A C 1
ATOM 822 O O . GLY A 1 110 ? 20.026 3.887 0.646 1.00 65.31 110 GLY A O 1
ATOM 823 N N . ALA A 1 111 ? 19.694 1.739 1.195 1.00 79.06 111 ALA A N 1
ATOM 824 C CA . ALA A 1 111 ? 19.355 1.326 -0.165 1.00 79.06 111 ALA A CA 1
ATOM 825 C C . ALA A 1 111 ? 17.946 1.815 -0.540 1.00 79.06 111 ALA A C 1
ATOM 827 O O . ALA A 1 111 ? 16.953 1.201 -0.159 1.00 79.06 111 ALA A O 1
ATOM 828 N N . ALA A 1 112 ? 17.859 2.914 -1.288 1.00 82.62 112 ALA A N 1
ATOM 829 C CA . ALA A 1 112 ? 16.588 3.402 -1.813 1.00 82.62 112 ALA A CA 1
ATOM 830 C C . ALA A 1 112 ? 16.061 2.458 -2.905 1.00 82.62 112 ALA A C 1
ATOM 832 O O . ALA A 1 112 ? 16.725 2.240 -3.922 1.00 82.62 112 ALA A O 1
ATOM 833 N N . GLN A 1 113 ? 14.865 1.905 -2.707 1.00 86.31 113 GLN A N 1
ATOM 834 C CA . GLN A 1 113 ? 14.181 1.108 -3.721 1.00 86.31 113 GLN A CA 1
ATOM 835 C C . GLN A 1 113 ? 13.468 2.031 -4.712 1.00 86.31 113 GLN A C 1
ATOM 837 O O . GLN A 1 113 ? 12.796 2.985 -4.322 1.00 86.31 113 GLN A O 1
ATOM 842 N N . VAL A 1 114 ? 13.591 1.730 -6.004 1.00 89.75 114 VAL A N 1
ATOM 843 C CA . VAL A 1 114 ? 12.928 2.479 -7.078 1.00 89.75 114 VAL A CA 1
ATOM 844 C C . VAL A 1 114 ? 12.053 1.526 -7.877 1.00 89.75 114 VAL A C 1
ATOM 846 O O . VAL A 1 114 ? 12.516 0.481 -8.330 1.00 89.75 114 VAL A O 1
ATOM 849 N N . ILE A 1 115 ? 10.794 1.910 -8.077 1.00 91.00 115 ILE A N 1
ATOM 850 C CA . ILE A 1 115 ? 9.857 1.218 -8.964 1.00 91.00 115 ILE A CA 1
ATOM 851 C C . ILE A 1 115 ? 9.811 1.985 -10.284 1.00 91.00 115 ILE A C 1
ATOM 853 O O . ILE A 1 115 ? 9.520 3.181 -10.303 1.00 91.00 115 ILE A O 1
ATOM 857 N N . ILE A 1 116 ? 10.082 1.294 -11.392 1.00 92.00 116 ILE A N 1
ATOM 858 C CA . ILE A 1 116 ? 9.982 1.850 -12.744 1.00 92.00 116 ILE A CA 1
ATOM 859 C C . ILE A 1 116 ? 8.785 1.209 -13.438 1.00 92.00 116 ILE A C 1
ATOM 861 O O . ILE A 1 116 ? 8.747 -0.003 -13.639 1.00 92.00 116 ILE A O 1
ATOM 865 N N . VAL A 1 117 ? 7.819 2.035 -13.834 1.00 93.44 117 VAL A N 1
ATOM 866 C CA . VAL A 1 117 ? 6.618 1.596 -14.552 1.00 93.44 117 VAL A CA 1
ATOM 867 C C . VAL A 1 117 ? 6.761 1.974 -16.020 1.00 93.44 117 VAL A C 1
ATOM 869 O O . VAL A 1 117 ? 6.979 3.137 -16.349 1.00 93.44 117 VAL A O 1
ATOM 872 N N . ASN A 1 118 ? 6.636 0.994 -16.914 1.00 91.25 118 ASN A N 1
ATOM 873 C CA . ASN A 1 118 ? 6.761 1.189 -18.358 1.00 91.25 118 ASN A CA 1
ATOM 874 C C . ASN A 1 118 ? 5.493 0.712 -19.085 1.00 91.25 118 ASN A C 1
ATOM 876 O O . ASN A 1 118 ? 4.786 -0.183 -18.624 1.00 91.25 118 ASN A O 1
ATOM 880 N N . GLY A 1 119 ? 5.224 1.303 -20.247 1.00 91.38 119 GLY A N 1
ATOM 881 C CA . GLY A 1 119 ? 4.158 0.917 -21.160 1.00 91.38 119 GLY A CA 1
ATOM 882 C C . GLY A 1 119 ? 2.912 1.803 -21.070 1.00 91.38 119 GLY A C 1
ATOM 883 O O . GLY A 1 119 ? 2.930 2.860 -20.432 1.00 91.38 119 GLY A O 1
ATOM 884 N N . PRO A 1 120 ? 1.811 1.391 -21.728 1.00 93.88 120 PRO A N 1
ATOM 885 C CA . PRO A 1 120 ? 0.569 2.164 -21.777 1.00 93.88 120 PRO A CA 1
ATOM 886 C C . PRO A 1 120 ? 0.006 2.509 -20.395 1.00 93.88 120 PRO A C 1
ATOM 888 O O . PRO A 1 120 ? -0.511 3.605 -20.207 1.00 93.88 120 PRO A O 1
ATOM 891 N N . ILE A 1 121 ? 0.168 1.617 -19.412 1.00 93.50 121 ILE A N 1
ATOM 892 C CA . ILE A 1 121 ? -0.333 1.820 -18.048 1.00 93.50 121 ILE A CA 1
ATOM 893 C C . ILE A 1 121 ? 0.277 3.055 -17.372 1.00 93.50 121 ILE A C 1
ATOM 895 O O . ILE A 1 121 ? -0.448 3.805 -16.728 1.00 93.50 121 ILE A O 1
ATOM 899 N N . ALA A 1 122 ? 1.567 3.339 -17.592 1.00 92.88 122 ALA A N 1
ATOM 900 C CA . ALA A 1 122 ? 2.215 4.524 -17.032 1.00 92.88 122 ALA A CA 1
ATOM 901 C C . ALA A 1 122 ? 1.578 5.819 -17.562 1.00 92.88 122 ALA A C 1
ATOM 903 O O . ALA A 1 122 ? 1.346 6.756 -16.803 1.00 92.88 122 ALA A O 1
ATOM 904 N N . LYS A 1 123 ? 1.236 5.848 -18.857 1.00 90.38 123 LYS A N 1
ATOM 905 C CA . LYS A 1 123 ? 0.565 6.993 -19.489 1.00 90.38 123 LYS A CA 1
ATOM 906 C C . LYS A 1 123 ? -0.883 7.127 -19.030 1.00 90.38 123 LYS A C 1
ATOM 908 O O . LYS A 1 123 ? -1.310 8.236 -18.730 1.00 90.38 123 LYS A O 1
ATOM 913 N N . ASN A 1 124 ? -1.607 6.012 -18.953 1.00 92.88 124 ASN A N 1
ATOM 914 C CA . ASN A 1 124 ? -3.010 5.990 -18.538 1.00 92.88 124 ASN A CA 1
ATOM 915 C C . ASN A 1 124 ? -3.186 6.485 -17.099 1.00 92.88 124 ASN A C 1
ATOM 917 O O 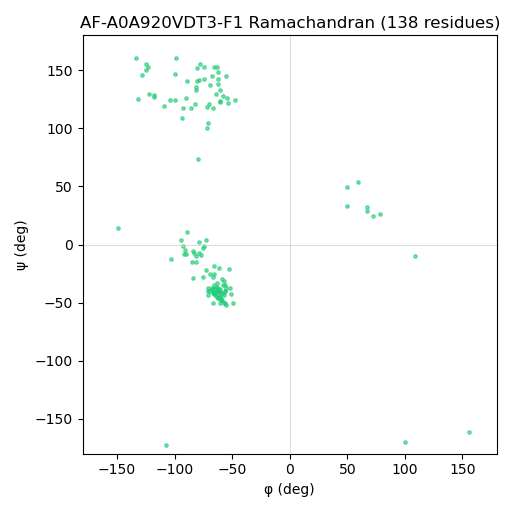. ASN A 1 124 ? -4.128 7.216 -16.821 1.00 92.88 124 ASN A O 1
ATOM 921 N N . LEU A 1 125 ? -2.253 6.128 -16.214 1.00 92.06 125 LEU A N 1
ATOM 922 C CA . LEU A 1 125 ? -2.230 6.597 -14.829 1.00 92.06 125 LEU A CA 1
ATOM 923 C C . LEU A 1 125 ? -1.578 7.977 -14.679 1.00 92.06 125 LEU A C 1
ATOM 925 O O . LEU A 1 125 ? -1.615 8.560 -13.607 1.00 92.06 125 LEU A O 1
ATOM 929 N N . GLY A 1 126 ? -0.977 8.533 -15.733 1.00 89.00 126 GLY A N 1
ATOM 930 C CA . GLY A 1 126 ? -0.312 9.834 -15.664 1.00 89.00 126 GLY A CA 1
ATOM 931 C C . GLY A 1 126 ? 0.949 9.847 -14.792 1.00 89.00 126 GLY A C 1
ATOM 932 O O . GLY A 1 126 ? 1.284 10.894 -14.235 1.00 89.00 126 GLY A O 1
ATOM 933 N N . ILE A 1 127 ? 1.650 8.713 -14.687 1.00 89.19 127 ILE A N 1
ATOM 934 C CA . ILE A 1 127 ? 2.934 8.598 -13.983 1.00 89.19 127 ILE A CA 1
ATOM 935 C C . ILE A 1 127 ? 3.980 9.461 -14.704 1.00 89.19 127 ILE A C 1
ATOM 937 O O . ILE A 1 127 ? 4.158 9.363 -15.920 1.00 89.19 127 ILE A O 1
ATOM 941 N N . SER A 1 128 ? 4.682 10.311 -13.951 1.00 86.12 128 SER A N 1
ATOM 942 C CA . SER A 1 128 ? 5.760 11.161 -14.467 1.00 86.12 128 SER A CA 1
ATOM 943 C C . SER A 1 128 ? 6.895 10.322 -15.070 1.00 86.12 128 SER A C 1
ATOM 945 O O . SER A 1 128 ? 7.373 9.383 -14.439 1.00 86.12 128 SER A O 1
ATOM 947 N N . GLY A 1 129 ? 7.367 10.685 -16.267 1.00 81.88 129 GLY A N 1
ATOM 948 C CA . GLY A 1 129 ? 8.423 9.938 -16.968 1.00 81.88 129 GLY A CA 1
ATOM 949 C C . GLY A 1 129 ? 9.333 10.774 -17.872 1.00 81.88 129 GLY A C 1
ATOM 950 O O . GLY A 1 129 ? 10.037 10.207 -18.701 1.00 81.88 129 GLY A O 1
ATOM 951 N N . ASP A 1 130 ? 9.304 12.102 -17.742 1.00 76.31 130 ASP A N 1
ATOM 952 C CA . ASP A 1 130 ? 10.137 13.034 -18.520 1.00 76.31 130 ASP A CA 1
ATOM 953 C C . ASP A 1 130 ? 11.250 13.651 -17.643 1.00 76.31 130 ASP A C 1
ATOM 955 O O . ASP A 1 130 ? 11.451 13.253 -16.491 1.00 76.31 130 ASP A O 1
ATOM 959 N N . ALA A 1 131 ? 11.994 14.628 -18.159 1.00 75.25 131 ALA A N 1
ATOM 960 C CA . ALA A 1 131 ? 12.976 15.391 -17.398 1.00 75.25 131 ALA A CA 1
ATOM 961 C C . ALA A 1 131 ? 12.396 15.878 -16.052 1.00 75.25 131 ALA A C 1
ATOM 963 O O . ALA A 1 131 ? 11.369 16.553 -15.994 1.00 75.25 131 ALA A O 1
ATOM 964 N N . GLY A 1 132 ? 13.069 15.524 -14.950 1.00 67.31 132 GLY A N 1
ATOM 965 C CA . GLY A 1 132 ? 12.602 15.838 -13.595 1.00 67.31 132 GLY A CA 1
ATOM 966 C C . GLY A 1 132 ? 11.491 14.920 -13.063 1.00 67.31 132 GLY A C 1
ATOM 967 O O . GLY A 1 132 ? 10.727 15.350 -12.202 1.00 67.31 132 GLY A O 1
ATOM 968 N N . PHE A 1 133 ? 11.398 13.671 -13.538 1.00 68.44 133 PHE A N 1
ATOM 969 C CA . PHE A 1 133 ? 10.332 12.709 -13.206 1.00 68.44 133 PHE A CA 1
ATOM 970 C C . PHE A 1 133 ? 10.068 12.453 -11.709 1.00 68.44 133 PHE A C 1
ATOM 972 O O . PHE A 1 133 ? 8.966 12.037 -11.368 1.00 68.44 133 PHE A O 1
ATOM 979 N N . PHE A 1 134 ? 11.015 12.737 -10.806 1.00 69.25 134 PHE A N 1
ATOM 980 C CA . PHE A 1 134 ? 10.801 12.654 -9.350 1.00 69.25 134 PHE A CA 1
ATOM 981 C C . PHE A 1 134 ? 9.972 13.814 -8.762 1.00 69.25 134 PHE A C 1
ATOM 983 O O . PHE A 1 134 ? 9.703 13.841 -7.562 1.00 69.25 134 PHE A O 1
ATOM 990 N N . ARG A 1 135 ? 9.573 14.800 -9.570 1.00 60.25 135 ARG A N 1
ATOM 991 C CA . ARG A 1 135 ? 8.730 15.916 -9.129 1.00 60.25 135 ARG A CA 1
ATOM 992 C C . ARG A 1 135 ? 7.262 15.486 -9.035 1.00 60.25 135 ARG A C 1
ATOM 994 O O . ARG A 1 135 ? 6.747 14.813 -9.928 1.00 60.25 135 ARG A O 1
ATOM 1001 N N . ALA A 1 136 ? 6.560 15.985 -8.015 1.00 59.53 136 ALA A N 1
ATOM 1002 C CA . ALA A 1 136 ? 5.102 15.922 -7.959 1.00 59.53 136 ALA A CA 1
ATOM 1003 C C . ALA A 1 136 ? 4.490 16.547 -9.224 1.00 59.53 136 ALA A C 1
ATOM 1005 O O . ALA A 1 136 ? 4.791 17.692 -9.585 1.00 59.53 136 ALA A O 1
ATOM 1006 N N . ARG A 1 137 ? 3.626 15.793 -9.906 1.00 61.84 137 ARG A N 1
ATOM 1007 C CA . ARG A 1 137 ? 2.869 16.310 -11.042 1.00 61.84 137 ARG A CA 1
ATOM 1008 C C . ARG A 1 137 ? 1.818 17.280 -10.507 1.00 61.84 137 ARG A C 1
ATOM 1010 O O . ARG A 1 137 ? 0.826 16.855 -9.930 1.00 61.84 137 ARG A O 1
ATOM 1017 N N . ILE A 1 138 ? 2.051 18.579 -10.677 1.00 60.03 138 ILE A N 1
ATOM 1018 C CA . ILE A 1 138 ? 1.045 19.612 -10.413 1.00 60.03 138 ILE A CA 1
ATOM 1019 C C . ILE A 1 138 ? 0.216 19.740 -11.696 1.00 60.03 138 ILE A C 1
ATOM 1021 O O . ILE A 1 138 ? 0.808 20.057 -12.733 1.00 60.03 138 ILE A O 1
ATOM 1025 N N . PRO A 1 139 ? -1.099 19.455 -11.674 1.00 59.94 139 PRO A N 1
ATOM 1026 C CA . PRO A 1 139 ? -1.960 19.714 -12.822 1.00 59.94 139 PRO A CA 1
ATOM 1027 C C . PRO A 1 139 ? -1.888 21.205 -13.181 1.00 59.94 139 PRO A C 1
ATOM 1029 O O . PRO A 1 139 ? -2.032 22.051 -12.299 1.00 59.94 139 PRO A O 1
ATOM 1032 N N . SER A 1 140 ? -1.610 21.513 -14.449 1.00 52.38 140 SER A N 1
ATOM 1033 C CA . SER A 1 140 ? -1.735 22.860 -15.025 1.00 52.38 140 SER A CA 1
ATOM 1034 C C . SER A 1 140 ? -3.180 23.170 -15.374 1.00 52.38 140 SER A C 1
ATOM 1036 O O . SER A 1 140 ? -3.797 22.254 -15.968 1.00 52.38 140 SER A O 1
#

Foldseek 3Di:
DDADDDDDDDDPPQVGQLVVCVVVVVDPNDRFQQQDPVQLVLLVVLDPDDQQQFLAAAPDVRHTDGNSVQSSVCRRVVHDSLCSVVSSVVVSVCRDVVVVVHVVVPDPPPDDDDDDDDDPSCVVVVQQDDVPSVDDDDDD

Solvent-accessible surface area (backbone atoms only — not comparable to full-atom values): 8867 Å² total; per-residue (Å²): 138,78,84,86,73,89,83,81,92,72,68,90,48,65,68,59,49,50,51,53,34,50,78,69,64,74,46,96,78,63,90,61,41,82,62,42,73,66,62,31,49,53,30,49,69,68,47,96,69,60,43,80,43,70,72,48,55,48,57,84,80,58,43,80,37,26,46,44,59,49,30,37,51,38,34,25,72,62,54,58,50,91,51,38,57,58,52,55,53,50,51,49,52,49,58,32,74,92,61,37,43,45,65,52,70,71,48,92,80,72,71,81,85,83,88,85,76,76,63,69,65,29,62,77,72,62,58,68,80,58,94,69,40,90,52,84,85,72,87,130

Radius of gyration: 16.39 Å; Cα contacts (8 Å, |Δi|>4): 132; chains: 1; bounding box: 39×38×41 Å

Sequence (140 aa):
MSLDARRQVVTEEFQRVQDVCWENGWTDGLPVVPPTESAVLEMLSLVPDDPSTVLGRMEPSSALVTLEKLAINAVMAGCLPEYFPVVVASVKAALDRDFNLGGHAATTGGAAQVIIVNGPIAKNLGISGDAGFFRARIPS